Protein AF-A0A8S9FTZ4-F1 (afdb_monomer)

pLDDT: mean 81.86, std 16.75, range [44.44, 98.12]

Organism: Brassica cretica (NCBI:txid69181)

Foldseek 3Di:
DDPPPPPVPPPDDPVRVVVVVVVVVVVVVVVVVVVVVVVPCCVVVVVVVVVVVVVVVVVVVVVVVVVVVVVVVVVVVVVVVVVVVVVVPDD

Solvent-accessible surface area (backbone atoms only — not comparable to full-atom values): 5343 Å² total; per-residue (Å²): 134,84,80,78,82,76,79,73,73,76,73,75,49,74,66,55,53,52,51,48,53,51,49,54,54,49,50,52,51,53,51,53,52,50,53,50,47,64,70,66,50,49,58,70,60,51,51,50,50,52,52,49,52,52,53,52,50,53,52,52,50,53,53,49,54,55,50,52,53,53,49,52,54,50,54,54,52,50,53,52,51,54,55,52,59,63,65,75,68,66,135

Mean predicted aligned error: 15.57 Å

Sequence (91 aa):
MAIEDTDEHVKATPREIDLHAQLDALHNQVTELLKAWETITEGPKLLSEVQNLKATLGTHSKQLEQSAEKLSQIEHKQGYAHLAVSFEGGP

Secondary structure (DSSP, 8-state):
----------PPPHHHHHHHHHHHHHHHHHHHHHHHHHHH--HHHHHHHHHHHHHHHHHHHHHHHHHHHHHHHHHHHHHHHHHHHHHTT--

Radius of gyration: 39.69 Å; Cα contacts (8 Å, |Δi|>4): 1; chains: 1; bounding box: 82×40×109 Å

Structure (mmCIF, N/CA/C/O backbone):
data_AF-A0A8S9FTZ4-F1
#
_entry.id   AF-A0A8S9FTZ4-F1
#
loop_
_atom_site.group_PDB
_atom_site.id
_atom_site.type_symbol
_atom_site.label_atom_id
_atom_site.label_alt_id
_atom_site.label_comp_id
_atom_site.label_asym_id
_atom_site.label_entity_id
_atom_site.label_seq_id
_atom_site.pdbx_PDB_ins_code
_atom_site.Cartn_x
_atom_site.Cartn_y
_atom_site.Cartn_z
_atom_site.occupancy
_atom_site.B_iso_or_equiv
_atom_site.auth_seq_id
_atom_site.auth_comp_id
_atom_site.auth_asym_id
_atom_site.auth_atom_id
_atom_site.pdbx_PDB_model_num
ATOM 1 N N . MET A 1 1 ? -44.243 29.431 49.544 1.00 44.44 1 MET A N 1
ATOM 2 C CA . MET A 1 1 ? -44.414 28.047 49.063 1.00 44.44 1 MET A CA 1
ATOM 3 C C . MET A 1 1 ? -43.044 27.621 48.572 1.00 44.44 1 MET A C 1
ATOM 5 O O . MET A 1 1 ? -42.573 28.210 47.609 1.00 44.44 1 MET A O 1
ATOM 9 N N . ALA A 1 2 ? -42.340 26.781 49.331 1.00 50.94 2 ALA A N 1
ATOM 10 C CA . ALA A 1 2 ? -41.032 26.274 48.929 1.00 50.94 2 ALA A CA 1
ATOM 11 C C . ALA A 1 2 ? -41.278 25.150 47.920 1.00 50.94 2 ALA A C 1
ATOM 13 O O . ALA A 1 2 ? -41.970 24.188 48.241 1.00 50.94 2 ALA A O 1
ATOM 14 N N . ILE A 1 3 ? -40.812 25.339 46.690 1.00 55.47 3 ILE A N 1
ATOM 15 C CA . ILE A 1 3 ? -40.732 24.269 45.701 1.00 55.47 3 ILE A CA 1
ATOM 16 C C . ILE A 1 3 ? -39.458 23.529 46.090 1.00 55.47 3 ILE A C 1
ATOM 18 O O . ILE A 1 3 ? -38.361 24.023 45.845 1.00 55.47 3 ILE A O 1
ATOM 22 N N . GLU A 1 4 ? -39.609 22.443 46.842 1.00 51.91 4 GLU A N 1
ATOM 23 C CA . GLU A 1 4 ? -38.513 21.505 47.048 1.00 51.91 4 GLU A CA 1
ATOM 24 C C . GLU A 1 4 ? -38.174 20.934 45.671 1.00 51.91 4 GLU A C 1
ATOM 26 O O . GLU A 1 4 ? -38.975 20.220 45.072 1.00 51.91 4 GLU A O 1
A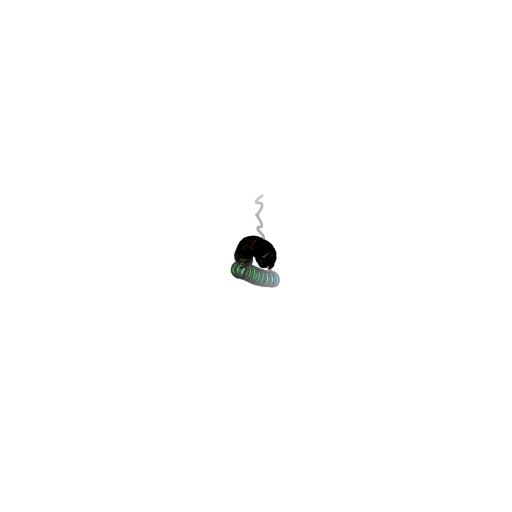TOM 31 N N . ASP A 1 5 ? -37.019 21.349 45.148 1.00 56.06 5 ASP A N 1
ATOM 32 C CA . ASP A 1 5 ? -36.334 20.720 44.024 1.00 56.06 5 ASP A CA 1
ATOM 33 C C . ASP A 1 5 ? -36.054 19.274 44.444 1.00 56.06 5 ASP A C 1
ATOM 35 O O . ASP A 1 5 ? -35.049 18.956 45.085 1.00 56.06 5 ASP A O 1
ATOM 39 N N . THR A 1 6 ? -37.001 18.386 44.165 1.00 53.88 6 THR A N 1
ATOM 40 C CA . THR A 1 6 ? -36.782 16.950 44.230 1.00 53.88 6 THR A CA 1
ATOM 41 C C . THR A 1 6 ? -35.943 16.586 43.015 1.00 53.88 6 THR A C 1
ATOM 43 O O . THR A 1 6 ? -36.452 16.128 41.991 1.00 53.88 6 THR A O 1
ATOM 46 N N . ASP A 1 7 ? -34.640 16.835 43.128 1.00 55.50 7 ASP A N 1
ATOM 47 C CA . ASP A 1 7 ? -33.612 16.190 42.321 1.00 55.50 7 ASP A CA 1
ATOM 48 C C . ASP A 1 7 ? -33.593 14.709 42.715 1.00 55.50 7 ASP A C 1
ATOM 50 O O . ASP A 1 7 ? -32.769 14.222 43.493 1.00 55.50 7 ASP A O 1
ATOM 54 N N . GLU A 1 8 ? -34.621 13.993 42.263 1.00 55.22 8 GLU A N 1
ATOM 55 C CA . GLU A 1 8 ? -34.701 12.551 42.378 1.00 55.22 8 GLU A CA 1
ATOM 56 C C . GLU A 1 8 ? -33.697 11.986 41.381 1.00 55.22 8 GLU A C 1
ATOM 58 O O . GLU A 1 8 ? -34.035 11.576 40.271 1.00 55.22 8 GLU A O 1
ATOM 63 N N . HIS A 1 9 ? -32.425 11.996 41.777 1.00 62.53 9 HIS A N 1
ATOM 64 C CA . HIS A 1 9 ? -31.391 11.196 41.152 1.00 62.53 9 HIS A CA 1
ATOM 65 C C . HIS A 1 9 ? -31.854 9.738 41.206 1.00 62.53 9 HIS A C 1
ATOM 67 O O . HIS A 1 9 ? -31.655 9.030 42.197 1.00 62.53 9 HIS A O 1
ATOM 73 N N . VAL A 1 10 ? -32.521 9.295 40.138 1.00 69.00 10 VAL A N 1
ATOM 74 C CA . VAL A 1 10 ? -32.945 7.910 39.971 1.00 69.00 10 VAL A CA 1
ATOM 75 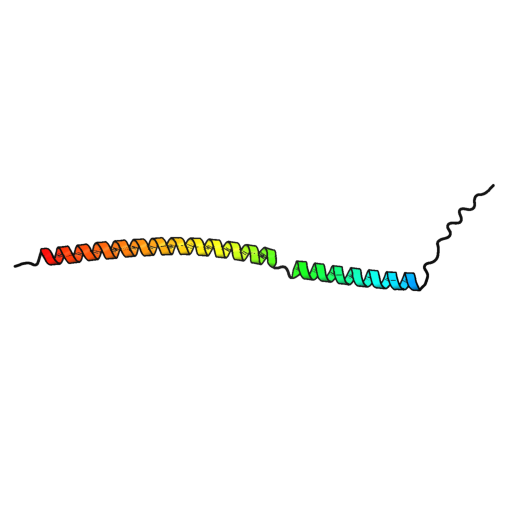C C . VAL A 1 10 ? -31.681 7.068 40.011 1.00 69.00 10 VAL A C 1
ATOM 77 O O . VAL A 1 10 ? -30.849 7.094 39.104 1.00 69.00 10 VAL A O 1
ATOM 80 N N . LYS A 1 11 ? -31.497 6.364 41.126 1.00 77.62 11 LYS A N 1
ATOM 81 C CA . LYS A 1 11 ? -30.350 5.492 41.329 1.00 77.62 11 LYS A CA 1
ATOM 82 C C . LYS A 1 11 ? -30.428 4.375 40.296 1.00 77.62 11 LYS A C 1
ATOM 84 O O . LYS A 1 11 ? -31.395 3.616 40.296 1.00 77.62 11 LYS A O 1
ATOM 89 N N . ALA A 1 12 ? -29.405 4.284 39.448 1.00 81.19 12 ALA A N 1
ATOM 90 C CA . ALA A 1 12 ? -29.316 3.250 38.429 1.00 81.19 12 ALA A CA 1
ATOM 91 C C . ALA A 1 12 ? -29.535 1.865 39.051 1.00 81.19 12 ALA A C 1
ATOM 93 O O . ALA A 1 12 ? -28.961 1.514 40.091 1.00 81.19 12 ALA A O 1
ATOM 94 N N . THR A 1 13 ? -30.391 1.081 38.410 1.00 91.38 13 THR A N 1
ATOM 95 C CA . THR A 1 13 ? -30.635 -0.304 38.783 1.00 91.38 13 THR A CA 1
ATOM 96 C C . THR A 1 13 ? -29.355 -1.124 38.587 1.00 91.38 13 THR A C 1
ATOM 98 O O . THR A 1 13 ? -28.532 -0.802 37.727 1.00 91.38 13 THR A O 1
ATOM 101 N N . PRO A 1 14 ? -29.167 -2.233 39.324 1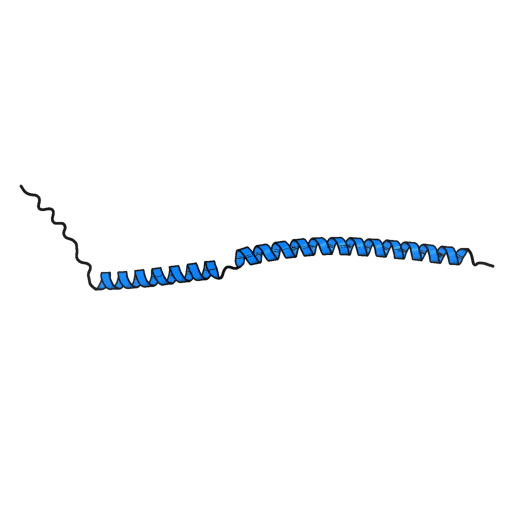.00 93.31 14 PRO A N 1
ATOM 102 C CA . PRO A 1 14 ? -28.001 -3.101 39.140 1.00 93.31 14 PRO A CA 1
ATOM 103 C C . PRO A 1 14 ? -27.805 -3.559 37.686 1.00 93.31 14 PRO A C 1
ATOM 105 O O . PRO A 1 14 ? -26.677 -3.694 37.225 1.00 93.31 14 PRO A O 1
ATOM 108 N N . ARG A 1 15 ? -28.908 -3.737 36.946 1.00 93.88 15 ARG A N 1
ATOM 109 C CA . ARG A 1 15 ? -28.894 -4.077 35.520 1.00 93.88 15 ARG A CA 1
ATOM 110 C C . ARG A 1 15 ? -28.316 -2.957 34.655 1.00 93.88 15 ARG A C 1
ATOM 112 O O . ARG A 1 15 ? -27.594 -3.242 33.710 1.00 93.88 15 ARG A O 1
ATOM 119 N N . GLU A 1 16 ? -28.641 -1.702 34.949 1.00 94.31 16 GLU A N 1
ATOM 120 C CA . GLU A 1 16 ? -28.112 -0.552 34.206 1.00 94.31 16 GLU A CA 1
ATOM 121 C C . GLU A 1 16 ? -26.620 -0.351 34.470 1.00 94.31 16 GLU A C 1
ATOM 123 O O . GLU A 1 16 ? -25.886 -0.044 33.536 1.00 94.31 16 GLU A O 1
ATOM 128 N N . ILE A 1 17 ? -26.166 -0.590 35.704 1.00 93.62 17 ILE A N 1
ATOM 129 C CA . ILE A 1 17 ? -24.742 -0.540 36.070 1.00 93.62 17 ILE A CA 1
ATOM 130 C C . ILE A 1 17 ? -23.953 -1.617 35.315 1.00 93.62 17 ILE A C 1
ATOM 132 O O . ILE A 1 17 ? -22.902 -1.327 34.748 1.00 93.62 17 ILE A O 1
ATOM 136 N N . ASP A 1 18 ? -24.474 -2.845 35.268 1.00 96.19 18 ASP A N 1
ATOM 137 C CA . ASP A 1 18 ? -23.842 -3.957 34.551 1.00 96.19 18 ASP A CA 1
ATOM 138 C C . ASP A 1 18 ? -23.788 -3.711 33.034 1.00 96.19 18 ASP A C 1
ATOM 140 O O . ASP A 1 18 ? -22.745 -3.889 32.407 1.00 96.19 18 ASP A O 1
ATOM 144 N N . LEU A 1 19 ? -24.877 -3.206 32.443 1.00 96.56 19 LEU A N 1
ATOM 145 C CA . LEU A 1 19 ? -24.897 -2.829 31.027 1.00 96.56 19 LEU A CA 1
ATOM 146 C C . LEU A 1 19 ? -23.911 -1.700 30.711 1.00 96.56 19 LEU A C 1
ATOM 148 O O . LEU A 1 19 ? -23.270 -1.744 29.662 1.00 96.56 19 LEU A O 1
ATOM 152 N N . HIS A 1 20 ? -23.758 -0.718 31.603 1.00 95.06 20 HIS A N 1
ATOM 153 C CA . HIS A 1 20 ? -22.753 0.335 31.444 1.00 95.06 20 HIS A CA 1
ATOM 154 C C . HIS A 1 20 ? -21.338 -0.241 31.452 1.00 95.06 20 HIS A C 1
ATOM 156 O O . HIS A 1 20 ? -20.563 0.031 30.541 1.00 95.06 20 HIS A O 1
ATOM 162 N N . ALA A 1 21 ? -21.028 -1.109 32.418 1.00 95.81 21 ALA A N 1
ATOM 163 C CA . ALA A 1 21 ? -19.718 -1.747 32.507 1.00 95.81 21 ALA A CA 1
ATOM 164 C C . ALA A 1 21 ? -19.398 -2.591 31.259 1.00 95.81 21 ALA A C 1
ATOM 166 O O . ALA A 1 21 ? -18.269 -2.577 30.766 1.00 95.81 21 ALA A O 1
ATOM 167 N N . GLN A 1 22 ? -20.393 -3.297 30.712 1.00 97.25 22 GLN A N 1
ATOM 168 C CA . GLN A 1 22 ? -20.244 -4.039 29.459 1.00 97.25 22 GLN A CA 1
ATOM 169 C C . GLN A 1 22 ? -20.012 -3.111 28.260 1.00 97.25 22 GLN A C 1
ATOM 171 O O . GLN A 1 22 ? -19.181 -3.415 27.402 1.00 97.25 22 GLN A O 1
ATOM 176 N N . LEU A 1 23 ? -20.719 -1.979 28.200 1.00 97.81 23 LEU A N 1
ATOM 177 C CA . LEU A 1 23 ? -20.554 -0.991 27.138 1.00 97.81 23 LEU A CA 1
ATOM 178 C C . LEU A 1 23 ? -19.159 -0.357 27.183 1.00 97.81 23 LEU A C 1
ATOM 180 O O . LEU A 1 23 ? -18.506 -0.266 26.146 1.00 97.81 23 LEU A O 1
ATOM 184 N N . ASP A 1 24 ? -18.679 -0.001 28.373 1.00 97.50 24 ASP A N 1
ATOM 185 C CA . ASP A 1 24 ? -17.337 0.546 28.581 1.00 97.50 24 ASP A CA 1
ATOM 186 C C . ASP A 1 24 ? -16.259 -0.470 28.184 1.00 97.50 24 ASP A C 1
ATOM 188 O O . ASP A 1 24 ? -15.301 -0.141 27.478 1.00 97.50 24 ASP A O 1
ATOM 192 N N . ALA A 1 25 ? -16.432 -1.737 28.571 1.00 97.38 25 ALA A N 1
ATOM 193 C CA . ALA A 1 25 ? -15.529 -2.812 28.173 1.00 97.38 25 ALA A CA 1
ATOM 194 C C . ALA A 1 25 ? -15.501 -3.001 26.647 1.00 97.38 25 ALA A C 1
ATOM 196 O O . ALA A 1 25 ? -14.422 -3.146 26.067 1.00 97.38 25 ALA A O 1
ATOM 197 N N . LEU A 1 26 ? -16.662 -2.963 25.987 1.00 97.88 26 LEU A N 1
ATOM 198 C CA . LEU A 1 26 ? -16.760 -3.069 24.532 1.00 97.88 26 LEU A CA 1
ATOM 199 C C . LEU A 1 26 ? -16.128 -1.858 23.833 1.00 97.88 26 LEU A C 1
ATOM 201 O O . LEU A 1 26 ? -15.392 -2.025 22.862 1.00 97.88 26 LEU A O 1
ATOM 205 N N . HIS A 1 27 ? -16.366 -0.649 24.341 1.00 97.06 27 HIS A N 1
ATOM 206 C CA . HIS A 1 27 ? -15.786 0.579 23.805 1.00 97.06 27 HIS A CA 1
ATOM 207 C C . HIS A 1 27 ? -14.256 0.538 23.857 1.00 97.06 27 HIS A C 1
ATOM 209 O O . HIS A 1 27 ? -13.583 0.856 22.872 1.00 97.06 27 HIS A O 1
ATOM 215 N N . ASN A 1 28 ? -13.701 0.077 24.979 1.00 96.88 28 ASN A N 1
ATOM 216 C CA . ASN A 1 28 ? -12.262 -0.104 25.131 1.00 96.88 28 ASN A CA 1
ATOM 217 C C . ASN A 1 28 ? -11.715 -1.132 24.132 1.00 96.88 28 ASN A C 1
ATOM 219 O O . ASN A 1 28 ? -10.714 -0.864 23.472 1.00 96.88 28 ASN A O 1
ATOM 223 N N . GLN A 1 29 ? -12.394 -2.269 23.947 1.00 96.94 29 GLN A N 1
ATOM 224 C CA . GLN A 1 29 ? -11.978 -3.283 22.968 1.00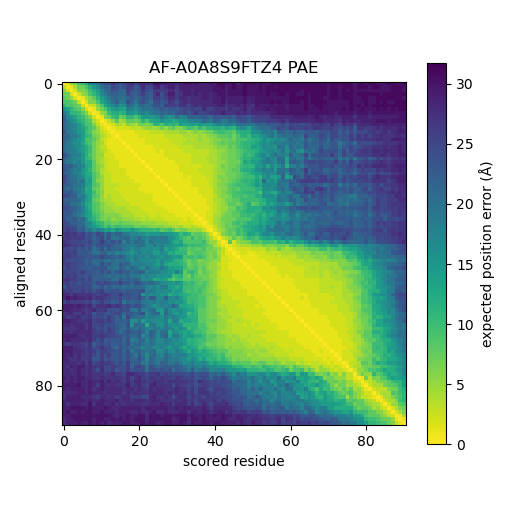 96.94 29 GLN A CA 1
ATOM 225 C C . GLN A 1 29 ? -11.980 -2.750 21.530 1.00 96.94 29 GLN A C 1
ATOM 227 O O . GLN A 1 29 ? -11.021 -2.971 20.792 1.00 96.94 29 GLN A O 1
ATOM 232 N N . VAL A 1 30 ? -13.027 -2.023 21.132 1.00 95.94 30 VAL A N 1
ATOM 233 C CA . VAL A 1 30 ? -13.116 -1.409 19.797 1.00 95.94 30 VAL A CA 1
ATOM 234 C C . VAL A 1 30 ? -12.009 -0.375 19.598 1.00 95.94 30 VAL A C 1
ATOM 236 O O . VAL A 1 30 ? -11.385 -0.336 18.540 1.00 95.94 30 VAL A O 1
ATOM 239 N N . THR A 1 31 ? -11.726 0.430 20.621 1.00 95.38 31 THR A N 1
ATOM 240 C CA . THR A 1 31 ? -10.667 1.446 20.574 1.00 95.38 31 THR A CA 1
ATOM 241 C C . THR A 1 31 ? -9.289 0.812 20.395 1.00 95.38 31 THR A C 1
ATOM 243 O O . THR A 1 31 ? -8.514 1.253 19.548 1.00 95.38 31 THR A O 1
ATOM 246 N N . GLU A 1 32 ? -8.978 -0.243 21.149 1.00 94.25 32 GLU A N 1
ATOM 247 C CA . G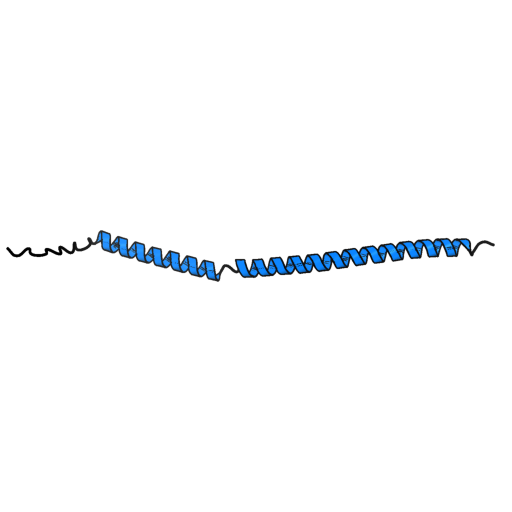LU A 1 32 ? -7.702 -0.953 21.013 1.00 94.25 32 GLU A CA 1
ATOM 248 C C . GLU A 1 32 ? -7.581 -1.658 19.658 1.00 94.25 32 GLU A C 1
ATOM 250 O O . GLU A 1 32 ? -6.513 -1.629 19.046 1.00 94.25 32 GLU A O 1
ATOM 255 N N . LEU A 1 33 ? -8.680 -2.212 19.135 1.00 92.19 33 LEU A N 1
ATOM 256 C CA . LEU A 1 33 ? -8.701 -2.790 17.793 1.00 92.19 33 LEU A CA 1
ATOM 257 C C . LEU A 1 33 ? -8.411 -1.735 16.720 1.00 92.19 33 LEU A C 1
ATOM 259 O O . LEU A 1 33 ? -7.623 -1.998 15.816 1.00 92.19 33 LEU A O 1
ATOM 263 N N . LEU A 1 34 ? -9.004 -0.542 16.826 1.00 88.94 34 LEU A N 1
ATOM 264 C CA . LEU A 1 34 ? -8.762 0.564 15.897 1.00 88.94 34 LEU A CA 1
ATOM 265 C C . LEU A 1 34 ? -7.308 1.043 15.946 1.00 88.94 34 LEU A C 1
ATOM 267 O O . LEU A 1 34 ? -6.690 1.184 14.894 1.00 88.94 34 LEU A O 1
ATOM 271 N N . LYS A 1 35 ? -6.733 1.215 17.142 1.00 85.38 35 LYS A N 1
ATOM 272 C CA . LYS A 1 35 ? -5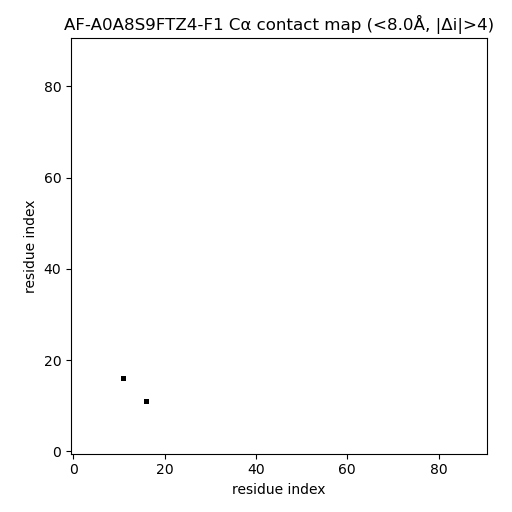.310 1.560 17.306 1.00 85.38 35 LYS A CA 1
ATOM 273 C C . LYS A 1 35 ? -4.397 0.490 16.717 1.00 85.38 35 LYS A C 1
ATOM 275 O O . LYS A 1 35 ? -3.434 0.813 16.024 1.00 85.38 35 LYS A O 1
ATOM 280 N N . ALA A 1 36 ? -4.694 -0.784 16.972 1.00 82.94 36 ALA A N 1
ATOM 281 C CA . ALA A 1 36 ? -3.952 -1.891 16.386 1.00 82.94 36 ALA A CA 1
ATOM 282 C C . ALA A 1 36 ? -4.051 -1.854 14.859 1.00 82.94 36 ALA A C 1
ATOM 284 O O . ALA A 1 36 ? -3.038 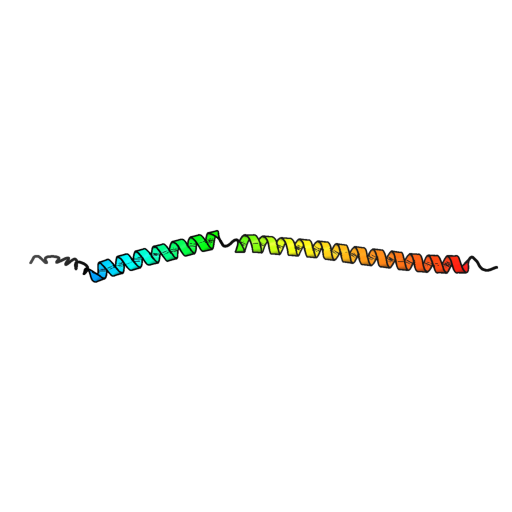-2.011 14.189 1.00 82.94 36 ALA A O 1
ATOM 285 N N . TRP A 1 37 ? -5.232 -1.574 14.305 1.00 78.50 37 TRP A N 1
ATOM 286 C CA . TRP A 1 37 ? -5.422 -1.440 12.864 1.00 78.50 37 TRP A CA 1
ATOM 287 C C . TRP A 1 37 ? -4.614 -0.281 12.285 1.00 78.50 37 TRP A C 1
ATOM 289 O O . TRP A 1 37 ? -3.901 -0.489 11.317 1.00 78.50 37 TRP A O 1
ATOM 299 N N . GLU A 1 38 ? -4.639 0.893 12.916 1.00 72.50 38 GLU A N 1
ATOM 300 C CA . GLU A 1 38 ? -3.867 2.069 12.499 1.00 72.50 38 GLU A CA 1
ATOM 301 C C . GLU A 1 38 ? -2.350 1.808 12.546 1.00 72.50 38 GLU A C 1
ATOM 303 O O . GLU A 1 38 ? -1.609 2.203 11.645 1.00 72.50 38 GLU A O 1
ATOM 308 N N . THR A 1 39 ? -1.897 1.046 13.546 1.00 70.25 39 THR A N 1
ATOM 309 C CA . THR A 1 39 ? -0.490 0.646 13.701 1.00 70.25 39 THR A CA 1
ATOM 310 C C . THR A 1 39 ? -0.081 -0.449 12.705 1.00 70.25 39 THR A C 1
ATOM 312 O O . THR A 1 39 ? 1.043 -0.446 12.209 1.00 70.25 39 THR A O 1
ATOM 315 N N . ILE A 1 40 ? -0.983 -1.389 12.397 1.00 69.56 40 ILE A N 1
ATOM 316 C CA . ILE A 1 40 ? -0.770 -2.502 11.454 1.00 69.56 40 ILE A CA 1
ATOM 317 C C . ILE A 1 40 ? -0.940 -2.044 10.006 1.00 69.56 40 ILE A C 1
ATOM 319 O O . ILE A 1 40 ? -0.392 -2.676 9.102 1.00 69.56 40 ILE A O 1
ATOM 323 N N . THR A 1 41 ? -1.668 -0.952 9.749 1.00 64.50 41 THR A N 1
ATOM 324 C CA . THR A 1 41 ? -1.793 -0.380 8.412 1.00 64.50 41 THR A CA 1
ATOM 325 C C . THR A 1 41 ? -0.469 0.233 7.973 1.00 64.50 41 THR A C 1
ATOM 327 O O . THR A 1 41 ? -0.302 1.442 7.869 1.00 64.50 41 THR A O 1
ATOM 330 N N . GLU A 1 42 ? 0.447 -0.633 7.544 1.00 65.44 42 GLU A N 1
ATOM 331 C CA . GLU A 1 42 ? 1.490 -0.291 6.591 1.00 65.44 42 GLU A CA 1
ATOM 332 C C . GLU A 1 42 ? 0.886 0.176 5.258 1.00 65.44 42 GLU A C 1
ATOM 334 O O . GLU A 1 42 ? 1.624 0.624 4.398 1.00 65.44 42 GLU A O 1
ATOM 339 N N . GLY A 1 43 ? -0.441 0.120 5.071 1.00 68.31 43 GLY A N 1
ATOM 340 C CA . GLY A 1 43 ? -1.170 0.542 3.874 1.00 68.31 43 GLY A CA 1
ATOM 341 C C . GLY A 1 43 ? -0.631 1.816 3.211 1.00 68.31 43 GLY A C 1
ATOM 342 O O . GLY A 1 43 ? -0.284 1.747 2.035 1.00 68.31 43 GLY A O 1
ATOM 343 N N . PRO A 1 44 ? -0.469 2.953 3.917 1.00 75.44 44 PRO A N 1
ATOM 344 C CA . PRO A 1 44 ? 0.098 4.166 3.324 1.00 75.44 44 PRO A CA 1
ATOM 345 C C . PRO A 1 44 ? 1.576 4.022 2.920 1.00 75.44 44 PRO A C 1
ATOM 347 O O . PRO A 1 44 ? 1.987 4.526 1.874 1.00 75.44 44 PRO A O 1
ATOM 350 N N . LYS A 1 45 ? 2.377 3.304 3.717 1.00 81.06 45 LYS A N 1
ATOM 351 C CA . LYS A 1 45 ? 3.805 3.062 3.457 1.00 81.06 45 LYS A CA 1
ATOM 352 C C . LYS A 1 45 ? 4.011 2.084 2.295 1.00 81.06 45 LYS A C 1
ATOM 354 O O . LYS A 1 45 ? 4.802 2.362 1.403 1.00 81.06 45 LYS A O 1
ATOM 359 N N . LEU A 1 46 ? 3.253 0.993 2.263 1.00 81.38 46 LEU A N 1
ATOM 360 C CA . LEU A 1 46 ? 3.200 0.015 1.179 1.00 81.38 46 LEU A CA 1
ATOM 361 C C . LEU A 1 46 ? 2.667 0.645 -0.104 1.00 81.38 46 LEU A C 1
ATOM 363 O O . LEU A 1 46 ? 3.213 0.386 -1.168 1.00 81.38 46 LEU A O 1
ATOM 367 N N . LEU A 1 47 ? 1.649 1.507 -0.028 1.00 84.06 47 LEU A N 1
ATOM 368 C CA . LEU A 1 47 ? 1.161 2.241 -1.194 1.00 84.06 47 LEU A CA 1
ATOM 369 C C . LEU A 1 47 ? 2.254 3.155 -1.760 1.00 84.06 47 LEU A C 1
ATOM 371 O O . LEU A 1 47 ? 2.451 3.175 -2.973 1.00 84.06 47 LEU A O 1
ATOM 375 N N . SER A 1 48 ? 2.989 3.863 -0.897 1.00 86.12 48 SER A N 1
ATOM 376 C CA . SER A 1 48 ? 4.145 4.671 -1.303 1.00 86.12 48 SER A CA 1
ATOM 377 C C . SER A 1 48 ? 5.232 3.816 -1.970 1.00 86.12 48 SER A C 1
ATOM 379 O O . SER A 1 48 ? 5.706 4.151 -3.056 1.00 86.12 48 SER A O 1
ATOM 381 N N . GLU A 1 49 ? 5.562 2.664 -1.382 1.00 91.50 49 GLU A N 1
ATOM 382 C CA . GLU A 1 49 ? 6.552 1.729 -1.925 1.00 91.50 49 GLU A CA 1
ATOM 383 C C . GLU A 1 49 ? 6.121 1.170 -3.290 1.00 91.50 49 GLU A C 1
ATOM 385 O O . GLU A 1 49 ? 6.900 1.155 -4.240 1.00 91.50 49 GLU A O 1
ATOM 390 N N . VAL A 1 50 ? 4.847 0.796 -3.438 1.00 89.00 50 VAL A N 1
ATOM 391 C CA . VAL A 1 50 ? 4.271 0.329 -4.707 1.00 89.00 50 VAL A CA 1
ATOM 392 C C . VAL A 1 50 ? 4.334 1.418 -5.783 1.00 89.00 50 VAL A C 1
ATOM 394 O O . VAL A 1 50 ? 4.649 1.119 -6.937 1.00 89.00 50 VAL A O 1
ATOM 397 N N . GLN A 1 51 ? 4.075 2.684 -5.436 1.00 92.06 51 GLN A N 1
ATOM 398 C CA . GLN A 1 51 ? 4.208 3.795 -6.387 1.00 92.06 51 GLN A CA 1
ATOM 399 C C . GLN A 1 51 ? 5.665 4.025 -6.801 1.00 92.06 51 GLN A C 1
ATOM 401 O O . GLN A 1 51 ? 5.933 4.236 -7.986 1.00 92.06 51 GLN A O 1
ATOM 406 N N . ASN A 1 52 ? 6.606 3.929 -5.859 1.00 95.56 52 ASN A N 1
ATOM 407 C CA . ASN A 1 52 ? 8.034 4.036 -6.148 1.00 95.56 52 ASN A CA 1
ATOM 408 C C . ASN A 1 52 ? 8.491 2.918 -7.100 1.00 95.56 52 ASN A C 1
ATOM 410 O O . ASN A 1 52 ? 9.028 3.192 -8.173 1.00 95.56 52 ASN A O 1
ATOM 414 N N . LEU A 1 53 ? 8.157 1.663 -6.784 1.00 96.62 53 LEU A N 1
ATOM 415 C CA . LEU A 1 53 ? 8.476 0.506 -7.626 1.00 96.62 53 LEU A CA 1
ATOM 416 C C . LEU A 1 53 ? 7.894 0.636 -9.038 1.00 96.62 53 LEU A C 1
ATOM 418 O O . LEU A 1 53 ? 8.569 0.319 -10.019 1.00 96.62 53 LEU A O 1
ATOM 422 N N . LYS A 1 54 ? 6.668 1.152 -9.168 1.00 96.00 54 LYS A N 1
ATOM 423 C CA . LYS A 1 54 ? 6.052 1.425 -10.473 1.00 96.00 54 LYS A CA 1
ATOM 424 C C . LYS A 1 54 ? 6.848 2.460 -11.277 1.00 96.00 54 LYS A C 1
ATOM 426 O O . LYS A 1 54 ? 7.036 2.276 -12.481 1.00 96.00 54 LYS A O 1
ATOM 431 N N . ALA A 1 55 ? 7.333 3.525 -10.638 1.00 95.75 55 ALA A N 1
ATOM 432 C CA . ALA A 1 55 ? 8.161 4.539 -11.290 1.00 95.75 55 ALA A CA 1
ATOM 433 C C . ALA A 1 55 ? 9.531 3.979 -11.722 1.00 95.75 55 ALA A C 1
ATOM 435 O O . ALA A 1 55 ? 9.975 4.220 -12.852 1.00 95.75 55 ALA A O 1
ATOM 436 N N . THR A 1 56 ? 10.176 3.178 -10.866 1.00 97.94 56 THR A N 1
ATOM 437 C CA . THR A 1 56 ? 11.426 2.478 -11.198 1.00 97.94 56 THR A CA 1
ATOM 438 C C . THR A 1 56 ? 11.234 1.538 -12.386 1.00 97.94 56 THR A C 1
ATOM 440 O O . THR A 1 56 ? 12.012 1.585 -13.340 1.00 97.94 56 THR A O 1
A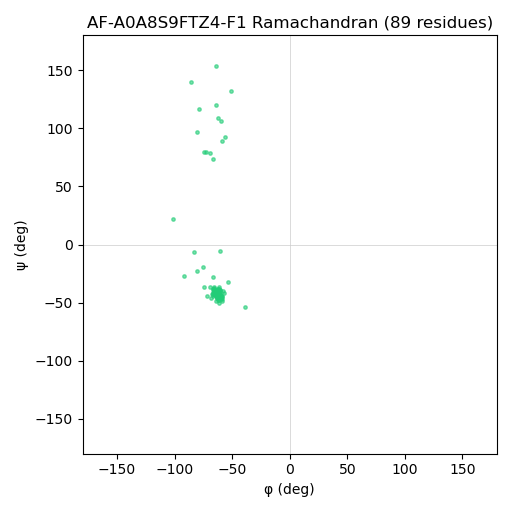TOM 443 N N . LEU A 1 57 ? 10.161 0.742 -12.384 1.00 97.94 57 LEU A N 1
ATOM 444 C CA . LEU A 1 57 ? 9.843 -0.173 -13.478 1.00 97.94 57 LEU A CA 1
ATOM 445 C C . LEU A 1 57 ? 9.634 0.573 -14.802 1.00 97.94 57 LEU A C 1
ATOM 447 O O . LEU A 1 57 ? 10.174 0.158 -15.825 1.00 97.94 57 LEU A O 1
ATOM 451 N N . GLY A 1 58 ? 8.913 1.698 -14.789 1.00 98.00 58 GLY A N 1
ATOM 452 C CA . GLY A 1 58 ? 8.735 2.534 -15.980 1.00 98.00 58 GLY A CA 1
ATOM 453 C C . GLY A 1 58 ? 10.060 3.069 -16.534 1.00 98.00 58 GLY A C 1
ATOM 454 O O . GLY A 1 58 ? 10.279 3.064 -17.747 1.00 98.00 58 GLY A O 1
ATOM 455 N N . THR A 1 59 ? 10.981 3.463 -15.652 1.00 97.94 59 THR A N 1
ATOM 456 C CA . THR A 1 59 ? 12.325 3.917 -16.043 1.00 97.94 59 THR A CA 1
ATOM 457 C C . THR A 1 59 ? 13.126 2.792 -16.698 1.00 97.94 59 THR A C 1
ATOM 459 O O . THR A 1 59 ? 13.670 2.982 -17.787 1.00 97.94 59 THR A O 1
ATOM 462 N N . HIS A 1 60 ? 13.156 1.609 -16.079 1.00 98.12 60 HIS A N 1
ATOM 463 C CA . HIS A 1 60 ? 13.845 0.443 -16.634 1.00 98.12 60 HIS A CA 1
ATOM 464 C C . HIS A 1 60 ? 13.232 -0.006 -17.965 1.00 98.12 60 HIS A C 1
ATOM 466 O O . HIS A 1 60 ? 13.966 -0.324 -18.897 1.00 98.12 60 HIS A O 1
ATOM 472 N N . SER A 1 61 ? 11.902 0.033 -18.097 1.00 98.06 61 SER A N 1
ATOM 473 C CA . SER A 1 61 ? 11.213 -0.290 -19.351 1.00 98.06 61 SER A CA 1
ATOM 474 C C . SER A 1 61 ? 11.670 0.619 -20.492 1.00 98.06 61 SER A C 1
ATOM 476 O O . SER A 1 61 ? 11.987 0.137 -21.576 1.00 98.06 61 SER A O 1
ATOM 478 N N . LYS A 1 62 ? 11.774 1.930 -20.242 1.00 97.44 62 LYS A N 1
ATOM 479 C CA . LYS A 1 62 ? 12.240 2.894 -21.247 1.00 97.44 62 LYS A CA 1
ATOM 480 C C . LYS A 1 62 ? 13.702 2.667 -21.636 1.00 97.44 62 LYS A C 1
ATOM 482 O O . LYS A 1 62 ? 14.059 2.788 -22.805 1.00 97.44 62 LYS A O 1
ATOM 487 N N . GLN A 1 63 ? 14.557 2.332 -20.670 1.00 97.94 63 GLN A N 1
ATOM 488 C CA . GLN A 1 63 ? 15.955 1.985 -20.944 1.00 97.94 63 GLN A CA 1
ATOM 489 C C . GLN A 1 63 ? 16.069 0.711 -21.787 1.00 97.94 63 GLN A C 1
ATOM 491 O O . GLN A 1 63 ? 16.886 0.657 -22.707 1.00 97.94 63 GLN A O 1
ATOM 496 N N . LEU A 1 64 ? 15.239 -0.295 -21.499 1.00 97.75 64 LEU A N 1
ATOM 497 C CA . LEU A 1 64 ? 15.201 -1.538 -22.260 1.00 97.75 64 LEU A CA 1
ATOM 498 C C . LEU A 1 64 ? 14.769 -1.292 -23.709 1.00 97.75 64 LEU A C 1
ATOM 500 O O . LEU A 1 64 ? 15.424 -1.781 -24.625 1.00 97.75 64 LEU A O 1
ATOM 504 N N . GLU A 1 65 ? 13.731 -0.483 -23.919 1.00 97.31 65 GLU A N 1
ATOM 505 C CA . GLU A 1 65 ? 13.257 -0.095 -25.251 1.00 97.31 65 GLU A CA 1
ATOM 506 C C . GLU A 1 65 ? 14.357 0.615 -26.059 1.00 97.31 65 GLU A C 1
ATOM 508 O O . GLU A 1 65 ? 14.669 0.219 -27.181 1.00 97.31 65 GLU A O 1
ATOM 513 N N . GLN A 1 66 ? 15.047 1.582 -25.448 1.00 97.75 66 GLN A N 1
ATOM 514 C CA . GLN A 1 66 ? 16.189 2.258 -26.074 1.00 97.75 66 GLN A CA 1
ATOM 515 C C . GLN A 1 66 ? 17.342 1.303 -26.404 1.00 97.75 66 GLN A C 1
ATOM 517 O O . GLN A 1 66 ? 18.021 1.470 -27.420 1.00 97.75 66 GLN A O 1
ATOM 522 N N . SER A 1 67 ? 17.610 0.324 -25.538 1.00 97.00 67 SER A N 1
ATOM 523 C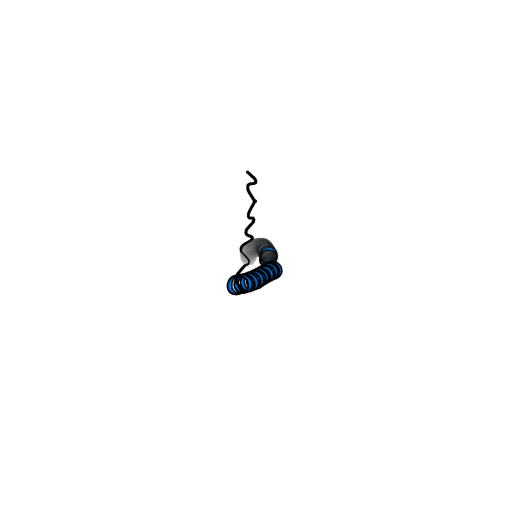 CA . SER A 1 67 ? 18.643 -0.681 -25.793 1.00 97.00 67 SER A CA 1
ATOM 524 C C . SER A 1 67 ? 18.258 -1.584 -26.961 1.00 97.00 67 SER A C 1
ATOM 526 O O . SER A 1 67 ? 19.108 -1.871 -27.803 1.00 97.00 67 SER A O 1
ATOM 528 N N . ALA A 1 68 ? 16.994 -2.006 -27.033 1.00 96.00 68 ALA A N 1
ATOM 529 C CA . ALA A 1 68 ? 16.487 -2.824 -28.128 1.00 96.00 68 ALA A CA 1
ATOM 530 C C . ALA A 1 68 ? 16.588 -2.080 -29.469 1.00 96.00 68 ALA A C 1
ATOM 532 O O . ALA A 1 68 ? 17.054 -2.645 -30.457 1.00 96.00 68 ALA A O 1
ATOM 533 N N . GLU A 1 69 ? 16.258 -0.787 -29.492 1.00 95.50 69 GLU A N 1
ATOM 534 C CA . GLU A 1 69 ? 16.385 0.031 -30.699 1.00 95.50 69 GLU A CA 1
ATOM 535 C C . GLU A 1 69 ? 17.846 0.195 -31.144 1.00 95.50 69 GLU A C 1
ATOM 537 O O . GLU A 1 69 ? 18.165 0.041 -32.325 1.00 95.50 69 GLU A O 1
ATOM 542 N N . LYS A 1 70 ? 18.771 0.439 -30.207 1.00 95.88 70 LYS A N 1
ATOM 543 C CA . LYS A 1 70 ? 20.209 0.493 -30.522 1.00 95.88 70 LYS A CA 1
ATOM 544 C C . LYS A 1 70 ? 20.728 -0.828 -31.086 1.00 95.88 70 LYS A C 1
ATOM 546 O O . LYS A 1 70 ? 21.522 -0.798 -32.024 1.00 95.88 70 LYS A O 1
ATOM 551 N N . LEU A 1 71 ? 20.296 -1.963 -30.532 1.00 94.56 71 LEU A N 1
ATOM 552 C CA . LEU A 1 71 ? 20.671 -3.285 -31.039 1.00 94.56 71 LEU A CA 1
ATOM 553 C C . LEU A 1 71 ? 20.183 -3.481 -32.475 1.00 94.56 71 LEU A C 1
ATOM 555 O O . LEU A 1 71 ? 20.996 -3.792 -33.341 1.00 94.56 71 LEU A O 1
ATOM 559 N N . SER A 1 72 ? 18.916 -3.167 -32.752 1.00 93.06 72 SER A N 1
ATOM 560 C CA . SER A 1 72 ? 18.363 -3.237 -34.110 1.00 93.06 72 SER A CA 1
ATOM 561 C C . SER A 1 72 ? 19.156 -2.374 -35.102 1.00 93.06 72 SER A C 1
ATOM 563 O O . SER A 1 72 ? 19.489 -2.819 -36.201 1.00 93.06 72 SER A O 1
ATOM 565 N N . GLN A 1 73 ? 19.554 -1.158 -34.711 1.00 92.88 73 GLN A N 1
ATOM 566 C CA . GLN A 1 73 ? 20.392 -0.303 -35.560 1.00 92.88 73 GLN A CA 1
ATOM 567 C C . GLN A 1 73 ? 21.769 -0.915 -35.856 1.00 92.88 73 GLN A C 1
ATOM 569 O O . GLN A 1 73 ? 22.288 -0.742 -36.962 1.00 92.88 73 GLN A O 1
ATOM 574 N N . ILE A 1 74 ? 22.386 -1.589 -34.881 1.00 92.81 74 ILE A N 1
ATOM 575 C CA . ILE A 1 74 ? 23.677 -2.263 -35.068 1.00 92.81 74 ILE A CA 1
ATOM 576 C C . ILE A 1 74 ? 23.513 -3.454 -36.013 1.00 92.81 74 ILE A C 1
ATOM 578 O O . ILE A 1 74 ? 24.293 -3.572 -36.955 1.00 92.81 74 ILE A O 1
ATOM 582 N N . GLU A 1 75 ? 22.491 -4.286 -35.815 1.00 86.94 75 GLU A N 1
ATOM 583 C CA . GLU A 1 75 ? 22.193 -5.437 -36.676 1.00 86.94 75 GLU A CA 1
ATOM 584 C C . GLU A 1 75 ? 21.942 -5.004 -38.124 1.00 86.94 75 GLU A C 1
ATOM 586 O O . GLU A 1 75 ? 22.530 -5.561 -39.052 1.00 86.94 75 GLU A O 1
ATOM 591 N N . HIS A 1 76 ? 21.160 -3.938 -38.329 1.00 84.56 76 HIS A N 1
ATOM 592 C CA . HIS A 1 76 ? 20.962 -3.355 -39.655 1.00 84.56 76 HIS A CA 1
ATOM 593 C C . HIS A 1 76 ? 22.287 -2.899 -40.281 1.00 84.56 76 HIS A C 1
ATOM 595 O O . HIS A 1 76 ? 22.578 -3.251 -41.423 1.00 84.56 76 HIS A O 1
ATOM 601 N N . LYS A 1 77 ? 23.124 -2.154 -39.546 1.00 80.19 77 LYS A N 1
ATOM 602 C CA . LYS A 1 77 ? 24.431 -1.683 -40.043 1.00 80.19 77 LYS A CA 1
ATOM 603 C C . LYS A 1 77 ? 25.386 -2.833 -40.374 1.00 80.19 77 LYS A C 1
ATOM 605 O O . LYS A 1 77 ? 26.073 -2.766 -41.390 1.00 80.19 77 LYS A O 1
ATOM 610 N N . GLN A 1 78 ? 25.421 -3.881 -39.553 1.00 74.44 78 GLN A N 1
ATOM 611 C CA . GLN A 1 78 ? 26.238 -5.071 -39.804 1.00 74.44 78 GLN A CA 1
ATOM 612 C C . GLN A 1 78 ? 25.750 -5.850 -41.032 1.00 74.44 78 GLN A C 1
ATOM 614 O O . GLN A 1 78 ? 26.574 -6.291 -41.832 1.00 74.44 78 GLN A O 1
ATOM 619 N N . GLY A 1 79 ? 24.433 -5.944 -41.243 1.00 71.38 79 GLY A N 1
ATOM 620 C CA . GLY A 1 79 ? 23.857 -6.527 -42.457 1.00 71.38 79 GLY A CA 1
ATOM 621 C C . GLY A 1 79 ? 24.286 -5.790 -43.732 1.00 71.38 79 GLY A C 1
ATOM 622 O O . GLY A 1 79 ? 24.714 -6.423 -44.698 1.00 71.38 79 GLY A O 1
ATOM 623 N N . TYR A 1 80 ? 24.262 -4.452 -43.724 1.00 60.28 80 TYR A N 1
ATOM 624 C CA . TYR A 1 80 ? 24.754 -3.649 -44.853 1.00 60.28 80 TYR A CA 1
ATOM 625 C C . TYR A 1 80 ? 26.270 -3.781 -45.063 1.00 60.28 80 TYR A C 1
ATOM 627 O O . TYR A 1 80 ? 26.719 -3.865 -46.205 1.00 60.28 80 TYR A O 1
ATOM 635 N N . ALA A 1 81 ? 27.058 -3.848 -43.985 1.00 61.34 81 ALA A N 1
ATOM 636 C CA . ALA A 1 81 ? 28.503 -4.059 -44.077 1.00 61.34 81 ALA A CA 1
ATOM 637 C C . ALA A 1 81 ? 28.847 -5.424 -44.702 1.00 61.34 81 ALA A C 1
ATOM 639 O O . ALA A 1 81 ? 29.729 -5.503 -45.553 1.00 61.34 81 ALA A O 1
ATOM 640 N N . HIS A 1 82 ? 28.115 -6.488 -44.354 1.00 58.50 82 HIS A N 1
ATOM 641 C CA . HIS A 1 82 ? 28.317 -7.815 -44.942 1.00 58.50 82 HIS A CA 1
ATOM 642 C C . HIS A 1 82 ? 27.969 -7.853 -46.442 1.00 58.50 82 HIS A C 1
ATOM 644 O O . HIS A 1 82 ? 28.666 -8.503 -47.227 1.00 58.50 82 HIS A O 1
ATOM 650 N N . LEU A 1 83 ? 26.914 -7.147 -46.865 1.00 60.88 83 LEU A N 1
ATOM 651 C CA . LEU A 1 83 ? 26.541 -7.022 -48.280 1.00 60.88 83 LEU A CA 1
ATOM 652 C C . LEU A 1 83 ? 27.594 -6.248 -49.090 1.00 60.88 83 LEU A C 1
ATOM 654 O O . LEU A 1 83 ? 27.926 -6.667 -50.195 1.00 60.88 83 LEU A O 1
ATOM 658 N N . ALA A 1 84 ? 28.162 -5.172 -48.537 1.00 58.56 84 ALA A N 1
ATOM 659 C CA . ALA A 1 84 ? 29.191 -4.375 -49.209 1.00 58.56 84 ALA A CA 1
ATOM 660 C C . ALA A 1 84 ? 30.508 -5.151 -49.404 1.00 58.56 84 ALA A C 1
ATOM 662 O O . ALA A 1 84 ? 31.057 -5.169 -50.504 1.00 58.56 84 ALA A O 1
ATOM 663 N N . VAL A 1 85 ? 30.966 -5.877 -48.376 1.00 59.72 85 VAL A N 1
ATOM 664 C CA . VAL A 1 85 ? 32.190 -6.701 -48.453 1.00 59.72 85 VAL A CA 1
ATOM 665 C C . VAL A 1 85 ? 32.027 -7.877 -49.427 1.00 59.72 85 VAL A C 1
ATOM 667 O O . VAL A 1 85 ? 32.991 -8.302 -50.056 1.00 59.72 85 VAL A O 1
ATOM 670 N N . SER A 1 86 ? 30.799 -8.371 -49.613 1.00 58.47 86 SER A N 1
ATOM 671 C CA . SER A 1 86 ? 30.505 -9.420 -50.602 1.00 58.47 86 SER A CA 1
ATOM 672 C C . SER A 1 86 ? 30.496 -8.900 -52.049 1.00 58.47 86 SER A C 1
ATOM 674 O O . SER A 1 86 ? 30.635 -9.699 -52.971 1.00 58.47 86 SER A O 1
ATOM 676 N N . PHE A 1 87 ? 30.346 -7.585 -52.263 1.00 57.59 87 PHE A N 1
ATOM 677 C CA . PHE A 1 87 ? 30.353 -6.956 -53.591 1.00 57.59 87 PHE A CA 1
ATOM 678 C C . PHE A 1 87 ? 31.747 -6.483 -54.040 1.00 57.59 87 PHE A C 1
ATOM 680 O O . PHE A 1 87 ? 32.008 -6.462 -55.239 1.00 57.59 87 PHE A O 1
ATOM 687 N N . GLU A 1 88 ? 32.659 -6.156 -53.117 1.00 56.88 88 GLU A N 1
ATOM 688 C CA . GLU A 1 88 ? 34.048 -5.774 -53.449 1.00 56.88 88 GLU A CA 1
ATOM 689 C C . GLU A 1 88 ? 34.996 -6.977 -53.655 1.00 56.88 88 GLU A C 1
ATOM 691 O O . GLU A 1 88 ? 36.138 -6.798 -54.071 1.00 56.88 88 GLU A O 1
ATOM 696 N N . GLY A 1 89 ? 34.532 -8.207 -53.401 1.00 53.12 89 GLY A N 1
ATOM 697 C CA . GLY A 1 89 ? 35.312 -9.448 -53.524 1.00 53.12 89 GLY A CA 1
ATOM 698 C C . GLY A 1 89 ? 35.056 -10.289 -54.786 1.00 53.12 89 GLY A C 1
ATOM 699 O O . GLY A 1 89 ? 35.294 -11.495 -54.748 1.00 53.12 89 GLY A O 1
ATOM 700 N N . GLY A 1 90 ? 34.526 -9.711 -55.870 1.00 45.94 90 GLY A N 1
ATOM 701 C CA . GLY A 1 90 ? 34.341 -10.413 -57.152 1.00 45.94 90 GLY A CA 1
ATOM 702 C C . GLY A 1 90 ? 35.602 -10.369 -58.040 1.00 45.94 90 GLY A C 1
ATOM 703 O O . GLY A 1 90 ? 36.247 -9.323 -58.057 1.00 45.94 90 GLY A O 1
ATOM 704 N N . PRO A 1 91 ? 35.965 -11.469 -58.740 1.00 55.34 91 PRO A N 1
ATOM 705 C CA . PRO A 1 91 ? 37.202 -11.599 -59.527 1.00 55.34 91 PRO A CA 1
ATOM 706 C C . PRO A 1 91 ? 37.305 -10.651 -60.728 1.00 55.34 91 PRO A C 1
ATOM 708 O O . PRO A 1 91 ? 36.251 -10.301 -61.307 1.00 55.34 91 PRO A O 1
#